Protein AF-A0A968CHH1-F1 (afdb_monomer_lite)

pLDDT: mean 72.38, std 11.76, range [40.94, 89.5]

Radius of gyration: 23.39 Å; chains: 1; bounding box: 60×33×56 Å

Foldseek 3Di:
DVPQWDADPVRDTDGRHFPWDKDKDWDWDQPPVNQKIKIKIKIKIWGDKDWDWDQDPVVRDIDTDPDIDDGDMDMDMDMDMDGPDPPDDD

Structure (mmCIF, N/CA/C/O backbone):
data_AF-A0A968CHH1-F1
#
_entry.id   AF-A0A968CHH1-F1
#
loop_
_atom_site.group_PDB
_atom_site.id
_atom_site.type_symbol
_atom_site.label_atom_id
_atom_site.label_alt_id
_atom_site.label_comp_id
_atom_site.label_asym_id
_atom_site.label_entity_id
_atom_site.label_seq_id
_atom_site.pdbx_PDB_ins_code
_atom_site.Cartn_x
_atom_site.Cartn_y
_atom_site.Cartn_z
_atom_site.occupancy
_atom_site.B_iso_or_equiv
_atom_site.auth_seq_id
_atom_site.auth_comp_id
_atom_site.auth_asym_id
_atom_site.auth_atom_id
_atom_site.pdbx_PDB_model_num
ATOM 1 N N . MET A 1 1 ? 0.350 -14.434 -11.745 1.00 47.44 1 MET A N 1
ATOM 2 C CA . MET A 1 1 ? 1.766 -14.862 -11.684 1.00 47.44 1 MET A CA 1
ATOM 3 C C . MET A 1 1 ? 2.615 -14.382 -12.872 1.00 47.44 1 MET A C 1
ATOM 5 O O . MET A 1 1 ? 3.805 -14.637 -12.876 1.00 47.44 1 MET A O 1
ATOM 9 N N . ARG A 1 2 ? 2.071 -13.654 -13.867 1.00 41.81 2 ARG A N 1
ATOM 10 C CA . ARG A 1 2 ? 2.853 -13.141 -15.017 1.00 41.81 2 ARG A CA 1
ATOM 11 C C . ARG A 1 2 ? 3.605 -11.819 -14.737 1.00 41.81 2 ARG A C 1
ATOM 13 O O . ARG A 1 2 ? 4.366 -11.380 -15.581 1.00 41.81 2 ARG A O 1
ATOM 20 N N . ASN A 1 3 ? 3.399 -11.203 -13.565 1.00 52.62 3 ASN A N 1
ATOM 21 C CA . ASN A 1 3 ? 4.011 -9.923 -13.161 1.00 52.62 3 ASN A CA 1
ATOM 22 C C . ASN A 1 3 ? 5.301 -10.080 -12.329 1.00 52.62 3 ASN A C 1
ATOM 24 O O . ASN A 1 3 ? 5.867 -9.073 -11.912 1.00 52.62 3 ASN A O 1
ATOM 28 N N . ASP A 1 4 ? 5.755 -11.313 -12.079 1.00 52.53 4 ASP A N 1
ATOM 29 C CA . ASP A 1 4 ? 6.909 -11.602 -11.207 1.00 52.53 4 ASP A CA 1
ATOM 30 C C . ASP A 1 4 ? 8.216 -11.836 -11.989 1.00 52.53 4 ASP A C 1
ATOM 32 O O . ASP A 1 4 ? 9.238 -12.207 -11.414 1.00 52.53 4 ASP A O 1
ATOM 36 N N . PHE A 1 5 ? 8.191 -11.627 -13.307 1.00 60.09 5 PHE A N 1
ATOM 37 C CA . PHE A 1 5 ? 9.344 -11.786 -14.188 1.00 60.09 5 PHE A CA 1
ATOM 38 C C . PHE A 1 5 ? 9.821 -10.418 -14.697 1.00 60.09 5 PHE A C 1
ATOM 40 O O . PHE A 1 5 ? 9.021 -9.559 -15.068 1.00 60.09 5 PHE A O 1
ATOM 47 N N . THR A 1 6 ? 11.137 -10.204 -14.684 1.00 63.34 6 THR A N 1
ATOM 48 C CA . THR A 1 6 ? 11.826 -9.034 -15.254 1.00 63.34 6 THR A CA 1
ATOM 49 C C . THR A 1 6 ? 12.928 -9.510 -16.191 1.00 63.34 6 THR A C 1
ATOM 51 O O . THR A 1 6 ? 13.378 -10.641 -16.078 1.00 63.34 6 THR A O 1
ATOM 54 N N . TYR A 1 7 ? 13.430 -8.655 -17.077 1.00 65.75 7 TYR A N 1
ATOM 55 C CA . TYR A 1 7 ? 14.605 -8.990 -17.884 1.00 65.75 7 TYR A CA 1
ATOM 56 C C . TYR A 1 7 ? 15.903 -8.645 -17.136 1.00 65.75 7 TYR A C 1
ATOM 58 O O . TYR A 1 7 ? 16.004 -7.571 -16.533 1.00 65.75 7 TYR A O 1
ATOM 66 N N . ASN A 1 8 ? 16.874 -9.565 -17.133 1.00 64.12 8 ASN A N 1
ATOM 67 C CA . ASN A 1 8 ? 18.213 -9.351 -16.568 1.00 64.12 8 ASN A CA 1
ATOM 68 C C . ASN A 1 8 ? 19.113 -8.546 -17.538 1.00 64.12 8 ASN A C 1
ATOM 70 O O . ASN A 1 8 ? 18.688 -8.160 -18.627 1.00 64.12 8 ASN A O 1
ATOM 74 N N . HIS A 1 9 ? 20.376 -8.290 -17.167 1.00 58.28 9 HIS A N 1
ATOM 75 C CA . HIS A 1 9 ? 21.309 -7.532 -18.022 1.00 58.28 9 HIS A CA 1
ATOM 76 C C . HIS A 1 9 ? 21.648 -8.237 -19.354 1.00 58.28 9 HIS A C 1
ATOM 78 O O . HIS A 1 9 ? 22.165 -7.595 -20.268 1.00 58.28 9 HIS A O 1
ATOM 84 N N . ASN A 1 10 ? 21.371 -9.540 -19.451 1.00 77.31 10 ASN A N 1
ATOM 85 C CA . ASN A 1 10 ? 21.550 -10.368 -20.642 1.00 77.31 10 ASN A CA 1
ATOM 86 C C . ASN A 1 10 ? 20.259 -10.488 -21.468 1.00 77.31 10 ASN A C 1
ATOM 88 O O . ASN A 1 10 ? 20.214 -11.283 -22.400 1.00 77.31 10 ASN A O 1
ATOM 92 N N . TYR A 1 11 ? 19.223 -9.700 -21.153 1.00 71.06 11 TYR A N 1
ATOM 93 C CA . TYR A 1 11 ? 17.902 -9.745 -21.793 1.00 71.06 11 TYR A CA 1
ATOM 94 C C . TYR A 1 11 ? 17.156 -11.076 -21.621 1.00 71.06 11 TYR A C 1
ATOM 96 O O . TYR A 1 11 ? 16.229 -11.376 -22.372 1.00 71.06 11 TYR A O 1
ATOM 104 N N . GLU A 1 12 ? 17.505 -11.859 -20.604 1.00 70.50 12 GLU A N 1
ATOM 105 C CA . GLU A 1 12 ? 16.813 -13.102 -20.276 1.00 70.50 12 GLU A CA 1
ATOM 106 C C . GLU A 1 12 ? 15.731 -12.842 -19.228 1.00 70.50 12 GLU A C 1
ATOM 108 O O . GLU A 1 12 ? 15.910 -12.035 -18.309 1.00 70.50 12 GLU A O 1
ATOM 113 N N . GLU A 1 13 ? 14.602 -13.533 -19.365 1.00 66.75 13 GLU A N 1
ATOM 114 C CA . GLU A 1 13 ? 13.495 -13.462 -18.418 1.00 66.75 13 GLU A CA 1
ATOM 115 C C . GLU A 1 13 ? 13.914 -14.115 -17.089 1.00 66.75 13 GLU A C 1
ATOM 117 O O . GLU A 1 13 ? 14.120 -15.322 -16.988 1.00 66.75 13 GLU A O 1
ATOM 122 N N . ALA A 1 14 ? 14.082 -13.290 -16.061 1.00 60.81 14 ALA A N 1
ATOM 123 C CA . ALA A 1 14 ? 14.503 -13.675 -14.727 1.00 60.81 14 ALA A CA 1
ATOM 124 C C . ALA A 1 14 ? 13.361 -13.463 -13.733 1.00 60.81 14 ALA A C 1
ATOM 126 O O . ALA A 1 14 ? 12.684 -12.431 -13.725 1.00 60.81 14 ALA A O 1
ATOM 127 N N . TYR A 1 15 ? 13.167 -14.442 -12.855 1.00 54.44 15 TYR A N 1
ATOM 128 C CA . TYR A 1 15 ? 12.220 -14.330 -11.756 1.00 54.44 15 TYR A CA 1
ATOM 129 C C . TYR A 1 15 ? 12.720 -13.268 -10.767 1.00 54.44 15 TYR A C 1
ATOM 131 O O . TYR A 1 15 ? 13.754 -13.442 -10.121 1.00 54.44 15 TYR A O 1
ATOM 139 N N . ALA A 1 16 ? 11.998 -12.154 -10.669 1.00 57.38 16 ALA A N 1
ATOM 140 C CA . ALA A 1 16 ? 12.271 -11.068 -9.737 1.00 57.38 16 ALA A CA 1
ATOM 141 C C . ALA A 1 16 ? 11.074 -10.924 -8.796 1.00 57.38 16 ALA A C 1
ATOM 143 O O . ALA A 1 16 ? 10.242 -10.029 -8.985 1.00 57.38 16 ALA A O 1
ATOM 144 N N . PRO A 1 17 ? 10.964 -11.806 -7.786 1.00 53.38 17 PRO A N 1
ATOM 145 C CA . PRO A 1 17 ? 9.867 -11.747 -6.841 1.00 53.38 17 PRO A CA 1
ATOM 146 C C . PRO A 1 17 ? 9.915 -10.398 -6.126 1.00 53.38 17 PRO A C 1
ATOM 148 O O . PRO A 1 17 ? 10.847 -10.096 -5.377 1.00 53.38 17 PRO A O 1
ATOM 151 N N . ARG A 1 18 ? 8.910 -9.555 -6.366 1.00 60.75 18 ARG A N 1
ATOM 152 C CA . ARG A 1 18 ? 8.733 -8.332 -5.587 1.00 60.75 18 ARG A CA 1
ATOM 153 C C . ARG A 1 18 ? 8.120 -8.722 -4.252 1.00 60.75 18 ARG A C 1
ATOM 155 O O . ARG A 1 18 ? 6.969 -9.146 -4.189 1.00 60.75 18 ARG A O 1
ATOM 162 N N . ILE A 1 19 ? 8.889 -8.571 -3.177 1.00 58.03 19 ILE A N 1
ATOM 163 C CA . ILE A 1 19 ? 8.358 -8.703 -1.821 1.00 58.03 19 ILE A CA 1
ATOM 164 C C . ILE A 1 19 ? 7.503 -7.462 -1.546 1.00 58.03 19 ILE A C 1
ATOM 166 O O . ILE A 1 19 ? 8.014 -6.404 -1.181 1.00 58.03 19 ILE A O 1
ATOM 170 N N . ASN A 1 20 ? 6.196 -7.598 -1.750 1.00 59.16 20 ASN A N 1
ATOM 171 C CA . ASN A 1 20 ? 5.212 -6.597 -1.361 1.00 59.16 20 ASN A CA 1
ATOM 172 C C . ASN A 1 20 ? 4.744 -6.915 0.062 1.00 59.16 20 ASN A C 1
ATOM 174 O O . ASN A 1 20 ? 3.841 -7.730 0.251 1.00 59.16 20 ASN A O 1
ATOM 178 N N . ASN A 1 21 ? 5.345 -6.280 1.071 1.00 61.88 21 ASN A N 1
ATOM 179 C CA . ASN A 1 21 ? 4.837 -6.401 2.437 1.00 61.88 21 ASN A CA 1
ATOM 180 C C . ASN A 1 21 ? 3.667 -5.437 2.604 1.00 61.88 21 ASN A C 1
ATOM 182 O O . ASN A 1 21 ? 3.855 -4.220 2.603 1.00 61.88 21 ASN A O 1
ATOM 186 N N . THR A 1 22 ? 2.468 -5.997 2.727 1.00 69.19 22 THR A N 1
ATOM 187 C CA . THR A 1 22 ? 1.257 -5.246 3.052 1.00 69.19 22 THR A CA 1
ATOM 188 C C . THR A 1 22 ? 0.801 -5.651 4.445 1.00 69.19 22 THR A C 1
ATOM 190 O O . THR A 1 22 ? 0.526 -6.825 4.681 1.00 69.19 22 THR A O 1
ATOM 193 N N . ALA A 1 23 ? 0.718 -4.696 5.366 1.00 72.94 23 ALA A N 1
ATOM 194 C CA . ALA A 1 23 ? 0.135 -4.896 6.686 1.00 72.94 23 ALA A CA 1
ATOM 195 C C . ALA A 1 23 ? -1.197 -4.150 6.758 1.00 72.94 23 ALA A C 1
ATOM 197 O O . ALA A 1 23 ? -1.300 -3.002 6.336 1.00 72.94 23 ALA A O 1
ATOM 198 N N . THR A 1 24 ? -2.230 -4.817 7.268 1.00 79.06 24 THR A N 1
ATOM 199 C CA . THR A 1 24 ? -3.541 -4.206 7.499 1.00 79.06 24 THR A CA 1
ATOM 200 C C . THR A 1 24 ? -3.930 -4.417 8.950 1.00 79.06 24 THR A C 1
ATOM 202 O O . THR A 1 24 ? -3.990 -5.555 9.412 1.00 79.06 24 THR A O 1
ATOM 205 N N . LEU A 1 25 ? -4.204 -3.328 9.662 1.00 81.06 25 LEU A N 1
ATOM 206 C CA . LEU A 1 25 ? -4.730 -3.356 11.019 1.00 81.06 25 LEU A CA 1
ATOM 207 C C . LEU A 1 25 ? -6.166 -2.841 10.997 1.00 81.06 25 LEU A C 1
ATOM 209 O O . LEU A 1 25 ? -6.412 -1.687 10.651 1.00 81.06 25 LEU A O 1
ATOM 213 N N . LYS A 1 26 ? -7.109 -3.699 11.388 1.00 84.00 26 LYS A N 1
ATOM 214 C CA . LYS A 1 26 ? -8.512 -3.334 11.584 1.00 84.00 26 LYS A CA 1
ATOM 215 C C . LYS A 1 26 ? -8.815 -3.318 13.077 1.00 84.00 26 LYS A C 1
ATOM 217 O O . LYS A 1 26 ? -8.546 -4.297 13.767 1.00 84.00 26 LYS A O 1
ATOM 222 N N . THR A 1 27 ? -9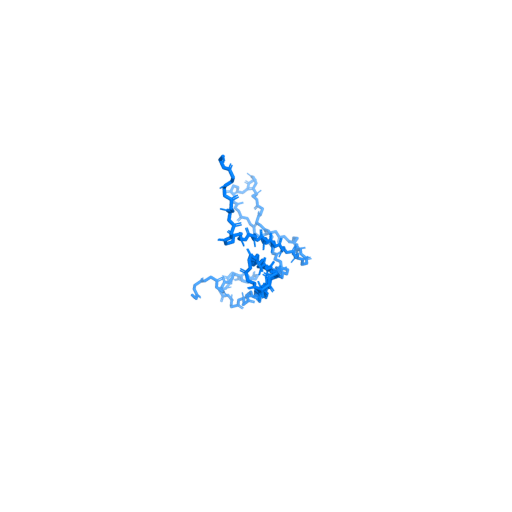.389 -2.224 13.558 1.00 82.12 27 THR A N 1
ATOM 223 C CA . THR A 1 27 ? -9.838 -2.069 14.943 1.00 82.12 27 THR A CA 1
ATOM 224 C C . THR A 1 27 ? -11.296 -1.633 14.972 1.00 82.12 27 THR A C 1
ATOM 226 O O . THR A 1 27 ? -11.747 -0.912 14.082 1.00 82.12 27 THR A O 1
ATOM 229 N N . SER A 1 28 ? -12.033 -2.091 15.978 1.00 85.25 28 SER A N 1
ATOM 230 C CA . SER A 1 28 ? -13.400 -1.656 16.246 1.00 85.25 28 SER A CA 1
ATOM 231 C C . SER A 1 28 ? -13.550 -1.473 17.746 1.00 85.25 28 SER A C 1
ATOM 233 O O . SER A 1 28 ? -13.269 -2.389 18.523 1.00 85.25 28 SER A O 1
ATOM 235 N N . IL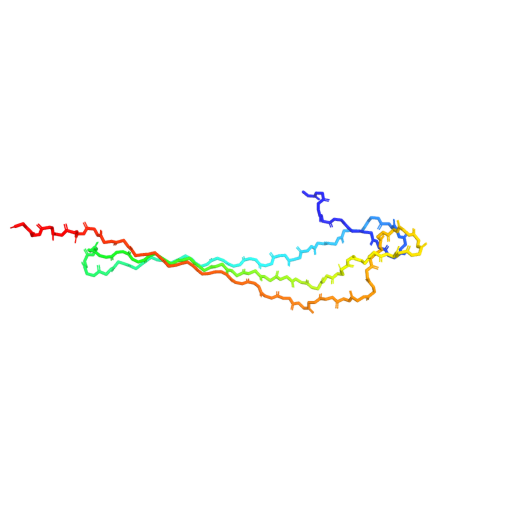E A 1 29 ? -13.934 -0.268 18.158 1.00 85.69 29 ILE A N 1
ATOM 236 C CA . ILE A 1 29 ? -14.094 0.094 19.563 1.00 85.69 29 ILE A CA 1
ATOM 237 C C . ILE A 1 29 ? -15.531 0.563 19.769 1.00 85.69 29 ILE A C 1
ATOM 239 O O . ILE A 1 29 ? -15.969 1.561 19.197 1.00 85.69 29 ILE A O 1
ATOM 243 N N . SER A 1 30 ? -16.257 -0.160 20.621 1.00 85.94 30 SER A N 1
ATOM 244 C CA . SER A 1 30 ? -17.599 0.207 21.066 1.00 85.94 30 SER A CA 1
ATOM 245 C C . SER A 1 30 ? -17.507 1.067 22.326 1.00 85.94 30 SER A C 1
ATOM 247 O O . SER A 1 30 ? -17.100 0.595 23.388 1.00 85.94 30 SER A O 1
ATOM 249 N N . LEU A 1 31 ? -17.918 2.326 22.216 1.00 80.19 31 LEU A N 1
ATOM 250 C CA . LEU A 1 31 ? -17.979 3.298 23.304 1.00 80.19 31 LEU A CA 1
ATOM 251 C C . LEU A 1 31 ? -19.431 3.481 23.773 1.00 80.19 31 LEU A C 1
ATOM 253 O O . LEU A 1 31 ? -20.383 3.146 23.069 1.00 80.19 31 LEU A O 1
ATOM 257 N N . PHE A 1 32 ? -19.610 4.003 24.990 1.00 85.25 32 PHE A N 1
ATOM 258 C CA . PHE A 1 32 ? -20.928 4.357 25.544 1.00 85.25 32 PHE A CA 1
ATOM 259 C C . PHE A 1 32 ? -21.970 3.227 25.461 1.00 85.25 32 PHE A C 1
ATOM 261 O O . PHE A 1 32 ? -23.076 3.424 24.964 1.00 85.25 32 PHE A O 1
ATOM 268 N N . LYS A 1 33 ? -21.612 2.019 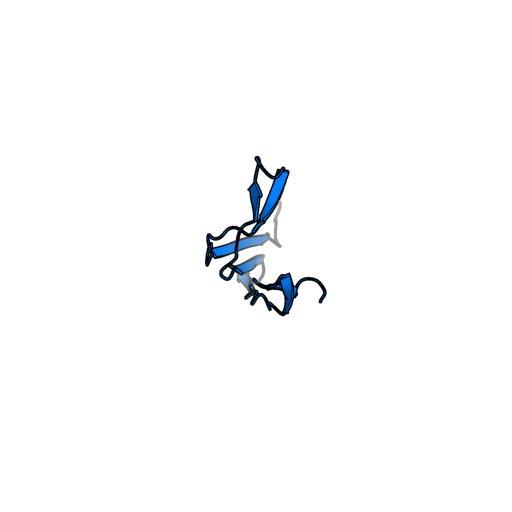25.923 1.00 81.19 33 LYS A N 1
ATOM 269 C CA . LYS A 1 33 ? -22.487 0.827 25.878 1.00 81.19 33 LYS A CA 1
ATOM 270 C C . LYS A 1 33 ? -23.009 0.486 24.464 1.00 81.19 33 LYS A C 1
ATOM 272 O O . LYS A 1 33 ? -24.075 -0.107 24.341 1.00 81.19 33 LYS A O 1
ATOM 277 N N . GLY A 1 34 ? -22.271 0.850 23.410 1.00 75.12 34 GLY A N 1
ATOM 278 C CA . GLY A 1 34 ? -22.639 0.577 22.014 1.00 75.12 34 GLY A CA 1
ATOM 279 C C . GLY A 1 34 ? -23.341 1.729 21.294 1.00 75.12 34 GLY A C 1
ATOM 280 O O . GLY A 1 34 ? -23.660 1.593 20.118 1.00 75.12 34 GLY A O 1
ATOM 281 N N . ALA A 1 35 ? -23.557 2.874 21.951 1.00 74.56 35 ALA A N 1
ATOM 282 C CA . ALA A 1 35 ? -24.157 4.043 21.301 1.00 74.56 35 ALA A CA 1
ATOM 283 C C . ALA A 1 35 ? -23.237 4.675 20.236 1.00 74.56 35 ALA A C 1
ATOM 285 O O . ALA A 1 35 ? -23.724 5.320 19.304 1.00 74.56 35 ALA A O 1
ATOM 286 N N . LEU A 1 36 ? -21.923 4.464 20.360 1.00 75.75 36 LEU A N 1
ATOM 287 C CA . LEU A 1 36 ? -20.910 4.908 19.409 1.00 75.75 36 LEU A CA 1
ATOM 288 C C . LEU A 1 36 ? -19.984 3.742 19.066 1.00 75.75 36 LEU A C 1
ATOM 290 O O . LEU A 1 36 ? -19.334 3.187 19.951 1.00 75.75 36 LEU A O 1
ATOM 294 N N . VAL A 1 37 ? -19.886 3.412 17.783 1.00 82.62 37 VAL A N 1
ATOM 295 C CA . VAL A 1 37 ? -18.921 2.435 17.270 1.00 82.62 37 VAL A CA 1
ATOM 296 C C . VAL A 1 37 ? -17.908 3.175 16.412 1.00 82.62 37 VAL A C 1
ATOM 298 O O . VAL A 1 37 ? -18.278 3.870 15.465 1.00 82.62 37 VAL A O 1
ATOM 301 N N . VAL A 1 38 ? -16.630 3.052 16.762 1.00 81.50 38 VAL A N 1
ATOM 302 C CA . VAL A 1 38 ? -15.522 3.626 15.997 1.00 81.50 38 VAL A CA 1
ATOM 303 C C . VAL A 1 38 ? -14.766 2.495 15.318 1.00 81.50 38 VAL A C 1
ATOM 305 O O . VAL A 1 38 ? -14.176 1.650 15.990 1.00 81.50 38 VAL A O 1
ATOM 308 N N . ASP A 1 39 ? -14.764 2.512 13.990 1.00 85.00 39 ASP A N 1
ATOM 309 C CA . ASP A 1 39 ? -14.045 1.568 13.148 1.00 85.00 39 ASP A CA 1
ATOM 310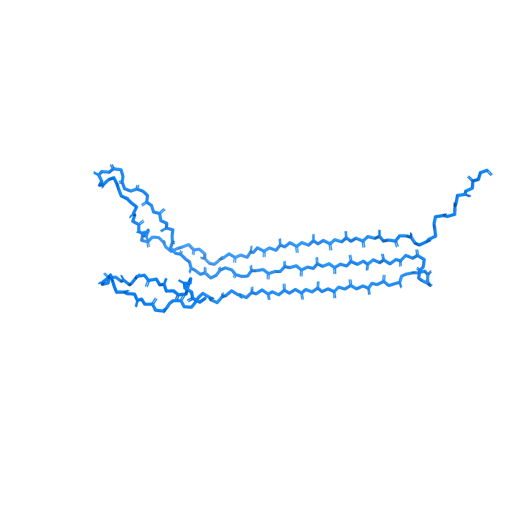 C C . ASP A 1 39 ? -12.812 2.246 12.548 1.00 85.00 39 ASP A C 1
ATOM 312 O O . ASP A 1 39 ? -12.886 3.323 11.952 1.00 85.00 39 ASP A O 1
ATOM 316 N N . GLY A 1 40 ? -11.658 1.606 12.700 1.00 84.00 40 GLY A N 1
ATOM 317 C CA . GLY A 1 40 ? -10.391 2.061 12.142 1.00 84.00 40 GLY A CA 1
ATOM 318 C C . GLY A 1 40 ? -9.792 1.003 11.229 1.00 84.00 40 GLY A C 1
ATOM 319 O O . GLY A 1 40 ? -9.771 -0.181 11.569 1.00 84.00 40 GLY A O 1
ATOM 320 N N . ILE A 1 41 ? -9.283 1.428 10.078 1.00 85.81 41 ILE A N 1
ATOM 321 C CA . ILE A 1 41 ? -8.493 0.600 9.170 1.00 85.81 41 ILE A CA 1
ATOM 322 C C . ILE A 1 41 ? -7.204 1.356 8.857 1.00 85.81 41 ILE A C 1
ATOM 324 O O . ILE A 1 41 ? -7.243 2.505 8.422 1.00 85.81 41 ILE A O 1
ATOM 328 N N . LEU A 1 42 ? -6.068 0.707 9.087 1.00 82.12 42 LEU A N 1
ATOM 329 C CA . LEU A 1 42 ? -4.745 1.187 8.711 1.00 82.12 42 LEU A CA 1
ATOM 330 C C . LEU A 1 42 ? -4.138 0.197 7.724 1.00 82.12 42 LEU A C 1
ATOM 332 O O . LEU A 1 42 ? -4.032 -0.991 8.030 1.00 82.12 42 LEU A O 1
ATOM 336 N N . HIS A 1 43 ? -3.710 0.699 6.578 1.00 79.06 43 HIS A N 1
ATOM 337 C CA . HIS A 1 43 ? -2.996 -0.04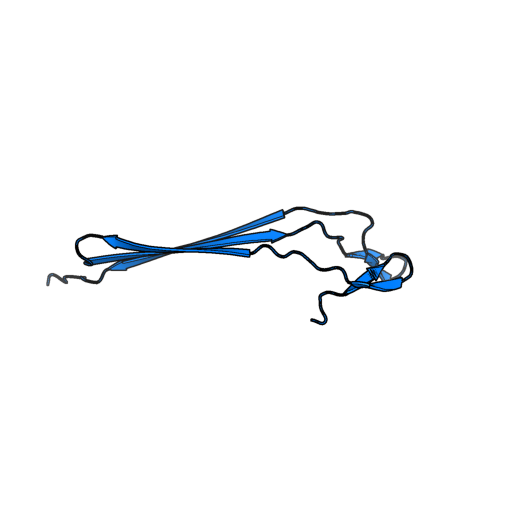6 5.557 1.00 79.06 43 HIS A CA 1
ATOM 338 C C . HIS A 1 43 ? -1.573 0.500 5.438 1.00 79.06 43 HIS A C 1
ATOM 340 O O . HIS A 1 43 ? -1.335 1.708 5.417 1.00 79.06 43 HIS A O 1
ATOM 346 N N . TRP A 1 44 ? -0.609 -0.409 5.376 1.00 77.50 44 TRP A N 1
ATOM 347 C CA . TRP A 1 44 ? 0.804 -0.088 5.254 1.00 77.50 44 TRP A CA 1
ATOM 348 C C . TRP A 1 44 ? 1.436 -0.947 4.172 1.00 77.50 44 TRP A C 1
ATOM 350 O O . TRP A 1 44 ? 1.337 -2.173 4.216 1.00 77.50 44 TRP A O 1
ATOM 360 N N . HIS A 1 45 ? 2.120 -0.306 3.231 1.00 79.50 45 HIS A N 1
ATOM 361 C CA . HIS A 1 45 ? 2.747 -0.943 2.085 1.00 79.50 45 HIS A CA 1
ATOM 362 C C . HIS A 1 45 ? 4.236 -0.598 2.028 1.00 79.50 45 HIS A C 1
ATOM 364 O O . HIS A 1 45 ? 4.628 0.570 1.974 1.00 79.50 45 HIS A O 1
ATOM 370 N N . PHE A 1 46 ? 5.070 -1.635 1.996 1.00 77.25 46 PHE A N 1
ATOM 371 C CA . PHE A 1 46 ? 6.492 -1.517 1.698 1.00 77.25 46 PHE A CA 1
ATOM 372 C C . PHE A 1 46 ? 6.742 -1.724 0.207 1.00 77.25 46 PHE A C 1
ATOM 374 O O . PHE A 1 46 ? 6.351 -2.751 -0.353 1.00 77.25 46 PHE A O 1
ATOM 381 N N . ILE A 1 47 ? 7.450 -0.779 -0.408 1.00 76.19 47 ILE A N 1
ATOM 382 C CA . ILE A 1 47 ? 7.902 -0.877 -1.792 1.00 76.19 47 ILE A CA 1
ATOM 383 C C . ILE A 1 47 ? 9.421 -1.029 -1.773 1.00 76.19 47 ILE A C 1
ATOM 385 O O . ILE A 1 47 ? 10.152 -0.085 -1.463 1.00 76.19 47 ILE A O 1
ATOM 389 N N . SER A 1 48 ? 9.879 -2.239 -2.103 1.00 70.38 48 SER A N 1
ATOM 390 C CA . SER A 1 48 ? 11.302 -2.559 -2.241 1.00 70.38 48 SER A CA 1
ATOM 391 C C . SER A 1 48 ? 11.957 -1.753 -3.368 1.00 70.38 48 SER A C 1
ATOM 393 O O . SER A 1 48 ? 11.276 -1.149 -4.197 1.00 70.38 48 SER A O 1
ATOM 395 N N . ASN A 1 49 ? 13.286 -1.773 -3.414 1.00 75.06 49 ASN A N 1
ATOM 396 C CA . ASN A 1 49 ? 14.073 -1.090 -4.433 1.00 75.06 49 ASN A CA 1
ATOM 397 C C . ASN A 1 49 ? 13.609 -1.476 -5.842 1.00 75.06 49 ASN A C 1
ATOM 399 O O . ASN A 1 49 ? 13.443 -2.656 -6.161 1.00 75.06 49 ASN A O 1
ATOM 403 N N . PHE A 1 50 ? 13.436 -0.478 -6.703 1.00 72.06 50 PHE A N 1
ATOM 404 C CA . PHE A 1 50 ? 13.031 -0.673 -8.090 1.00 72.06 50 PHE A CA 1
ATOM 405 C C . PHE A 1 50 ? 13.825 0.241 -9.015 1.00 72.06 50 PHE A C 1
ATOM 407 O O . PHE A 1 50 ? 14.328 1.291 -8.620 1.00 72.06 50 PHE A O 1
ATOM 414 N N . ARG A 1 51 ? 13.924 -0.160 -10.279 1.00 71.56 51 ARG A N 1
ATOM 415 C CA . ARG A 1 51 ? 14.478 0.683 -11.338 1.00 71.56 51 ARG A CA 1
ATOM 416 C C . ARG A 1 51 ? 13.340 1.401 -12.046 1.00 71.56 51 ARG A C 1
ATOM 418 O O . ARG A 1 51 ? 12.305 0.795 -12.331 1.00 71.56 51 ARG A O 1
ATOM 425 N N . THR A 1 52 ? 13.519 2.686 -12.316 1.00 70.56 52 THR A N 1
ATOM 426 C CA . THR A 1 52 ? 12.596 3.452 -13.163 1.00 70.56 52 THR A CA 1
ATOM 427 C C . THR A 1 52 ? 12.861 3.161 -14.636 1.00 70.56 52 THR A C 1
ATOM 429 O O . THR A 1 52 ? 13.882 2.577 -14.994 1.00 70.56 52 THR A O 1
ATOM 432 N N . VAL A 1 53 ? 11.930 3.538 -15.511 1.00 78.50 53 VAL A N 1
ATOM 433 C CA . VAL A 1 53 ? 12.108 3.452 -16.964 1.00 78.50 53 VAL A CA 1
ATOM 434 C C . VAL A 1 53 ? 12.252 4.871 -17.497 1.00 78.50 53 VAL A C 1
ATOM 436 O O . VAL A 1 53 ? 11.401 5.717 -17.239 1.00 78.50 53 VAL A O 1
ATOM 439 N N . ASN A 1 54 ? 13.323 5.118 -18.246 1.00 76.62 54 ASN A N 1
ATOM 440 C CA . ASN A 1 54 ? 13.628 6.410 -18.842 1.00 76.62 54 ASN A CA 1
ATOM 441 C C . ASN A 1 54 ? 13.409 6.363 -20.354 1.00 76.62 54 ASN A C 1
ATOM 443 O O . ASN A 1 54 ? 13.761 5.391 -21.025 1.00 76.62 54 ASN A O 1
ATOM 447 N N . PHE A 1 55 ? 12.866 7.445 -20.906 1.00 84.88 55 PHE A N 1
ATOM 448 C CA . PHE A 1 55 ? 12.719 7.594 -22.349 1.00 84.88 55 PHE A CA 1
ATOM 449 C C . PHE A 1 55 ? 14.000 8.171 -22.960 1.00 84.88 55 PHE A C 1
ATOM 451 O O . PHE A 1 55 ? 14.394 9.300 -22.659 1.00 84.88 55 PHE A O 1
ATOM 458 N N . ASN A 1 56 ? 14.656 7.408 -23.834 1.00 83.81 56 ASN A N 1
ATOM 459 C CA . ASN A 1 56 ? 15.789 7.893 -24.608 1.00 83.81 56 ASN A CA 1
ATOM 460 C C . ASN A 1 56 ? 15.276 8.562 -25.889 1.00 83.81 56 ASN A C 1
ATOM 462 O O . ASN A 1 56 ? 14.836 7.887 -26.816 1.00 83.81 56 ASN A O 1
ATOM 466 N N . ARG A 1 57 ? 15.375 9.895 -25.950 1.00 87.44 57 ARG A N 1
ATOM 467 C CA . ARG A 1 57 ? 14.900 10.690 -27.094 1.00 87.44 57 ARG A CA 1
ATOM 468 C C . ARG A 1 57 ? 15.699 10.457 -28.379 1.00 87.44 57 ARG A C 1
ATOM 470 O O . ARG A 1 57 ? 15.124 10.586 -29.450 1.00 87.44 57 ARG A O 1
ATOM 477 N N . LEU A 1 58 ? 16.988 10.123 -28.280 1.00 89.50 58 LEU A N 1
ATOM 478 C CA 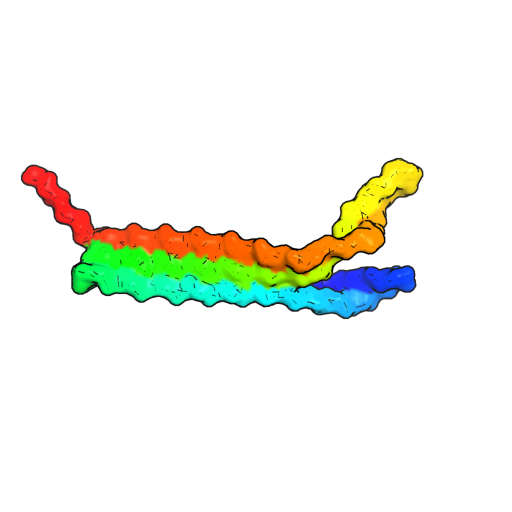. LEU A 1 58 ? 17.856 9.903 -29.446 1.00 89.50 58 LEU A CA 1
ATOM 479 C C . LEU A 1 58 ? 17.554 8.570 -30.132 1.00 89.50 58 LEU A C 1
ATOM 481 O O . LEU A 1 58 ? 17.556 8.485 -31.352 1.00 89.50 58 LEU A O 1
ATOM 485 N N . LEU A 1 59 ? 17.278 7.541 -29.333 1.00 88.38 59 LEU A N 1
ATOM 486 C CA . LEU A 1 59 ? 16.953 6.196 -29.814 1.00 88.38 59 LEU A CA 1
ATOM 487 C C . LEU A 1 59 ? 15.440 5.957 -29.920 1.00 88.38 59 LEU A C 1
ATOM 489 O O . LEU A 1 59 ? 15.021 4.865 -30.283 1.00 88.38 59 LEU A O 1
ATOM 493 N N . TYR A 1 60 ? 14.636 6.962 -29.561 1.00 87.88 60 TYR A N 1
ATOM 494 C CA . TYR A 1 60 ? 13.175 6.920 -29.511 1.00 87.88 60 TYR A CA 1
ATOM 495 C C . TYR A 1 60 ? 12.619 5.651 -28.840 1.00 87.88 60 TYR A C 1
ATOM 497 O O . TYR A 1 60 ? 11.661 5.038 -29.304 1.00 87.88 60 TYR A O 1
ATOM 505 N N . GLN A 1 61 ? 13.241 5.240 -27.733 1.00 80.81 61 GLN A N 1
ATOM 506 C CA . GLN A 1 61 ? 12.901 4.002 -27.033 1.00 80.81 61 GLN A CA 1
ATOM 507 C C . GLN A 1 61 ? 12.929 4.180 -25.518 1.00 80.81 61 GLN A C 1
ATOM 509 O O . GLN A 1 61 ? 13.667 5.008 -24.975 1.00 80.81 61 GLN A O 1
ATOM 514 N N . TYR A 1 62 ? 12.150 3.356 -24.827 1.00 78.19 62 TYR A N 1
ATOM 515 C CA . TYR A 1 62 ? 12.198 3.240 -23.376 1.00 78.19 62 TYR A CA 1
ATOM 516 C C . TYR A 1 62 ? 13.321 2.288 -22.967 1.00 78.19 62 TYR A C 1
ATOM 518 O O . TYR A 1 62 ? 13.441 1.193 -23.509 1.00 78.19 62 TYR A O 1
ATOM 526 N N . ARG A 1 63 ? 14.137 2.699 -21.996 1.00 79.44 63 ARG A N 1
ATOM 527 C CA . ARG A 1 63 ? 15.168 1.855 -21.385 1.00 79.44 63 ARG A CA 1
ATOM 528 C C . ARG A 1 63 ? 15.027 1.857 -19.873 1.00 79.44 63 ARG A C 1
ATOM 530 O O . ARG A 1 63 ? 14.612 2.856 -19.287 1.00 79.44 63 ARG A O 1
ATOM 537 N N . VAL A 1 64 ? 15.403 0.755 -19.239 1.00 75.75 64 VAL A N 1
ATOM 538 C CA . VAL A 1 64 ? 15.524 0.703 -17.780 1.00 75.75 64 VAL A CA 1
ATOM 539 C C . VAL A 1 64 ? 16.598 1.707 -17.346 1.00 75.75 64 VAL A C 1
ATOM 541 O O . VAL A 1 64 ? 17.634 1.827 -17.996 1.00 75.75 64 VAL A O 1
ATOM 544 N N . SER A 1 65 ? 16.317 2.473 -16.294 1.00 74.38 65 SER A N 1
ATOM 545 C CA . SER A 1 65 ? 17.270 3.400 -15.693 1.00 74.38 65 SER A CA 1
ATOM 546 C C . SER A 1 65 ? 18.378 2.631 -14.973 1.00 74.38 65 SER A C 1
ATOM 548 O O . SER A 1 65 ? 18.140 1.592 -14.344 1.00 74.38 65 SER A O 1
ATOM 550 N N . ASP A 1 66 ? 19.590 3.174 -15.026 1.00 74.50 66 ASP A N 1
ATOM 551 C CA . ASP A 1 66 ? 20.703 2.704 -14.199 1.00 74.50 66 ASP A CA 1
ATOM 552 C C . ASP A 1 66 ? 20.531 3.126 -12.732 1.00 74.50 66 ASP A C 1
ATOM 554 O O . ASP A 1 66 ? 21.142 2.545 -11.836 1.00 74.50 66 ASP A O 1
ATOM 558 N N . GLU A 1 67 ? 19.644 4.089 -12.478 1.00 70.88 67 GLU A N 1
ATOM 559 C CA . GLU A 1 67 ? 19.293 4.560 -11.146 1.00 70.88 67 GLU A CA 1
ATOM 560 C C . GLU A 1 67 ? 18.350 3.570 -10.451 1.00 70.88 67 GLU A C 1
ATOM 562 O O . GLU A 1 67 ? 17.278 3.210 -10.955 1.00 70.88 67 GLU A O 1
ATOM 567 N N . ILE A 1 68 ? 18.763 3.137 -9.262 1.00 71.69 68 ILE A N 1
ATOM 568 C CA . ILE A 1 68 ? 17.943 2.353 -8.341 1.00 71.69 68 ILE A CA 1
ATOM 569 C C . ILE A 1 68 ? 17.257 3.338 -7.394 1.00 71.69 68 ILE A C 1
ATOM 571 O O . ILE A 1 68 ? 17.932 4.090 -6.695 1.00 71.69 68 ILE A O 1
ATOM 575 N N . ASN A 1 69 ? 15.925 3.314 -7.366 1.00 68.19 69 ASN A N 1
ATOM 576 C CA . ASN A 1 69 ? 15.097 4.132 -6.484 1.00 68.19 69 ASN A CA 1
ATOM 577 C C . ASN A 1 69 ? 14.499 3.293 -5.346 1.00 68.19 69 ASN A C 1
ATOM 579 O O . ASN A 1 69 ? 14.249 2.094 -5.502 1.00 68.19 69 ASN A O 1
ATOM 583 N N . GLY A 1 70 ? 14.222 3.949 -4.216 1.00 72.00 70 GLY A N 1
ATOM 584 C CA . GLY A 1 70 ? 13.649 3.334 -3.015 1.00 72.00 70 GLY A CA 1
ATOM 585 C C . GLY A 1 70 ? 14.676 3.007 -1.915 1.00 72.00 70 GLY A C 1
ATOM 586 O O . GLY A 1 70 ? 15.838 3.407 -2.022 1.00 72.00 70 GLY A O 1
ATOM 587 N N . PRO A 1 71 ? 14.244 2.311 -0.843 1.00 69.50 71 PRO A N 1
ATOM 588 C CA . PRO A 1 71 ? 12.881 1.816 -0.614 1.00 69.50 71 PRO A CA 1
ATOM 589 C C . PRO A 1 71 ? 11.910 2.936 -0.207 1.00 69.50 71 PRO A C 1
ATOM 591 O O . PRO A 1 71 ? 12.316 3.925 0.402 1.00 69.50 71 PRO A O 1
ATOM 594 N N . TYR A 1 72 ? 10.620 2.768 -0.512 1.00 77.94 72 TYR A N 1
ATOM 595 C CA . TYR A 1 72 ? 9.565 3.692 -0.073 1.00 77.94 72 TYR A CA 1
ATOM 596 C C . TYR A 1 72 ? 8.536 2.998 0.815 1.00 77.94 72 TYR A C 1
ATOM 598 O O . TYR A 1 72 ? 8.299 1.791 0.719 1.00 77.94 72 TYR A O 1
ATOM 606 N N . TYR A 1 73 ? 7.884 3.811 1.642 1.00 77.25 73 TYR A N 1
ATOM 607 C CA . TYR A 1 73 ? 6.781 3.410 2.501 1.00 77.25 73 TYR A CA 1
ATOM 608 C C . TYR A 1 73 ? 5.554 4.233 2.129 1.00 77.25 73 TYR A C 1
ATOM 610 O O . TYR A 1 73 ? 5.622 5.462 2.096 1.00 77.25 73 TYR A O 1
ATOM 618 N N . ILE A 1 74 ? 4.447 3.556 1.834 1.00 81.62 74 ILE A N 1
ATOM 619 C CA . ILE A 1 74 ? 3.154 4.194 1.581 1.00 81.62 74 ILE A CA 1
ATOM 620 C C . ILE A 1 74 ? 2.183 3.678 2.634 1.00 81.62 74 ILE A C 1
ATOM 622 O O . ILE A 1 74 ? 2.073 2.470 2.840 1.00 81.62 74 ILE A O 1
ATOM 626 N N . GLY A 1 75 ? 1.495 4.591 3.310 1.00 82.69 75 GLY A N 1
ATOM 627 C CA . GLY A 1 75 ? 0.475 4.253 4.291 1.00 82.69 75 GLY A CA 1
ATOM 628 C C . GLY A 1 75 ? -0.808 5.021 4.024 1.00 82.69 75 GLY A C 1
ATOM 629 O O . GLY A 1 75 ? -0.764 6.195 3.655 1.00 82.69 75 GLY A O 1
ATOM 630 N N . ASP A 1 76 ? -1.937 4.361 4.244 1.00 81.44 76 ASP A N 1
ATOM 631 C CA . ASP A 1 76 ? -3.251 4.988 4.271 1.00 81.44 76 ASP A CA 1
ATOM 632 C C . ASP A 1 76 ? -4.002 4.585 5.541 1.00 81.44 76 ASP A C 1
ATOM 634 O O . ASP A 1 76 ? -3.881 3.469 6.047 1.00 81.44 76 ASP A O 1
ATOM 638 N N . ALA A 1 77 ? -4.739 5.537 6.105 1.00 78.19 77 ALA A N 1
ATOM 639 C CA . ALA A 1 77 ? -5.516 5.335 7.315 1.00 78.19 77 ALA A CA 1
ATOM 640 C C . ALA A 1 77 ? -6.929 5.869 7.099 1.00 78.19 77 ALA A C 1
ATOM 642 O O . ALA A 1 77 ? -7.124 6.986 6.616 1.00 78.19 77 ALA A O 1
ATOM 643 N N . ARG A 1 78 ? -7.921 5.076 7.497 1.00 82.25 78 ARG A N 1
ATOM 644 C CA . ARG A 1 78 ? -9.330 5.451 7.493 1.00 82.25 78 ARG A CA 1
ATOM 645 C C . ARG A 1 78 ? -9.914 5.231 8.878 1.00 82.25 78 ARG A C 1
ATOM 647 O O . ARG A 1 78 ? -9.785 4.152 9.449 1.00 82.25 78 ARG A O 1
ATOM 654 N N . ILE A 1 79 ? -10.601 6.247 9.385 1.00 82.94 79 ILE A N 1
ATOM 655 C CA . ILE A 1 79 ? -11.369 6.180 10.627 1.00 82.94 79 ILE A CA 1
ATOM 656 C C . ILE A 1 79 ? -12.815 6.531 10.287 1.00 82.94 79 ILE A C 1
ATOM 658 O O . ILE A 1 79 ? -13.068 7.524 9.607 1.00 82.94 79 ILE A O 1
ATOM 662 N N . GLN A 1 80 ? -13.754 5.713 10.747 1.00 80.62 80 GLN A N 1
ATOM 663 C CA . GLN A 1 80 ? -15.186 5.925 10.601 1.00 80.62 80 GLN A CA 1
ATOM 664 C C . GLN A 1 80 ? -15.849 5.814 11.976 1.00 80.62 80 GLN A C 1
ATOM 666 O O . GLN A 1 80 ? -15.582 4.883 12.728 1.00 80.62 80 GLN A O 1
ATOM 671 N N . ALA A 1 81 ? -16.719 6.766 12.307 1.00 78.50 81 ALA A N 1
ATOM 672 C CA . ALA A 1 81 ? -17.506 6.752 13.534 1.00 78.50 81 ALA A CA 1
ATOM 673 C C . ALA A 1 81 ? -18.990 6.635 13.181 1.00 78.50 81 ALA A C 1
ATOM 675 O O . ALA A 1 81 ? -19.509 7.433 12.401 1.00 78.50 81 ALA A O 1
ATOM 676 N N . ASN A 1 82 ? -19.663 5.644 13.758 1.00 75.62 82 ASN A N 1
ATOM 677 C CA . ASN A 1 82 ? -21.082 5.385 13.560 1.00 75.62 82 ASN A CA 1
ATOM 678 C C . ASN A 1 82 ? -21.823 5.638 14.883 1.00 75.62 82 ASN A C 1
ATOM 680 O O . ASN A 1 82 ? -21.533 5.000 15.899 1.00 75.62 82 ASN A O 1
ATOM 684 N N . PHE A 1 83 ? -22.780 6.568 14.874 1.00 74.62 83 PHE A N 1
ATOM 685 C CA . PHE A 1 83 ? -23.663 6.840 16.011 1.00 74.62 83 PHE A CA 1
ATOM 686 C C . PHE A 1 83 ? -24.964 6.054 15.832 1.00 74.62 83 PHE A C 1
ATOM 688 O O . PHE A 1 83 ? -25.679 6.261 14.854 1.00 74.62 83 PHE A O 1
ATOM 695 N N . HIS A 1 84 ? -25.288 5.161 16.769 1.00 64.56 84 HIS A N 1
ATOM 696 C CA . HIS A 1 84 ? -26.516 4.356 16.697 1.00 64.56 84 HIS A CA 1
ATOM 697 C C . HIS A 1 84 ? -27.745 5.064 17.283 1.00 64.56 84 HIS A C 1
ATOM 699 O O . HIS A 1 84 ? -28.873 4.695 16.967 1.00 64.56 84 HIS A O 1
ATOM 705 N N . GLN A 1 85 ? -27.545 6.083 18.120 1.00 59.41 85 GLN A N 1
ATOM 706 C CA . GLN A 1 85 ? -28.623 6.834 18.760 1.00 59.41 85 GLN A CA 1
ATOM 707 C C . GLN A 1 85 ? -28.543 8.307 18.358 1.00 59.41 85 GLN A C 1
ATOM 709 O O . GLN A 1 85 ? -27.921 9.120 19.034 1.00 59.41 85 GLN A O 1
ATOM 714 N N . ALA A 1 86 ? -29.183 8.652 17.242 1.00 55.22 86 ALA A N 1
ATOM 715 C CA . ALA A 1 86 ? -29.578 10.029 16.976 1.00 55.22 86 ALA A CA 1
ATOM 716 C C . ALA A 1 86 ? -30.960 10.245 17.611 1.00 55.22 86 ALA A C 1
ATOM 718 O O . ALA A 1 86 ? -31.986 9.960 16.997 1.00 55.22 86 ALA A O 1
ATOM 719 N N . THR A 1 87 ? -30.999 10.691 18.867 1.00 52.91 87 THR A N 1
ATOM 720 C CA . THR A 1 87 ? -32.255 11.138 19.484 1.00 52.91 87 THR A CA 1
ATOM 721 C C . THR A 1 87 ? -32.608 12.503 18.892 1.00 52.91 87 THR A C 1
ATOM 723 O O . THR A 1 87 ? -31.986 13.506 19.235 1.00 52.91 87 THR A O 1
ATOM 726 N N . LEU A 1 88 ? -33.569 12.539 17.966 1.00 41.00 88 LEU A N 1
ATOM 727 C CA . LEU A 1 88 ? -34.157 13.781 17.461 1.00 41.00 88 LEU A CA 1
ATOM 728 C C . LEU A 1 88 ? -35.098 14.344 18.534 1.00 41.00 88 LEU A C 1
ATOM 730 O O . LEU A 1 88 ? -36.119 13.730 18.836 1.00 41.00 88 LEU A O 1
ATOM 734 N N . PHE A 1 89 ? -34.749 15.495 19.107 1.00 40.94 89 PHE A N 1
ATOM 735 C CA . PHE A 1 89 ? -35.688 16.309 19.877 1.00 40.94 89 PHE A CA 1
ATOM 736 C C . PHE A 1 89 ? -36.441 17.212 18.894 1.00 40.94 89 PHE A C 1
ATOM 738 O O . PHE A 1 89 ? -35.806 17.944 18.132 1.00 40.94 89 PHE A O 1
ATOM 745 N N . PHE A 1 90 ? -37.768 17.114 18.891 1.00 48.84 90 PHE A N 1
ATOM 746 C CA . PHE A 1 90 ? -38.691 18.008 18.191 1.00 48.84 90 PHE A CA 1
ATOM 747 C C . PHE A 1 90 ? -39.441 18.869 19.204 1.00 48.84 90 PHE A C 1
ATOM 749 O O . PHE A 1 90 ? -39.729 18.352 20.309 1.00 48.84 90 PHE A O 1
#

Sequence (90 aa):
MRNDFTYNHNYEEAYAPRINNTATLKTSISLFKGALVVDGILHWHFISNFRTVNFNRLLYQYRVSDEINGPYYIGDARIQANFHQATLFF

Secondary structure (DSSP, 8-state):
-TTSEEE-TTS-EEE-----EEEEEEEEEEEGGGTEEEEEEEEEEEE--EEEEEEETTTTEEEEEEEEE--EEEEEEEEEEEES------